Protein AF-A0A484RRR7-F1 (afdb_monomer)

Structure (mmCIF, N/CA/C/O backbone):
data_AF-A0A484RRR7-F1
#
_entry.id   AF-A0A484RRR7-F1
#
loop_
_atom_site.group_PDB
_atom_site.id
_atom_site.type_symbol
_atom_site.label_atom_id
_atom_site.label_alt_id
_atom_site.label_comp_id
_atom_site.label_asym_id
_atom_site.label_entity_id
_atom_site.label_seq_id
_atom_site.pdbx_PDB_ins_code
_atom_site.Cartn_x
_atom_site.Cartn_y
_atom_site.Cartn_z
_atom_site.occupancy
_atom_site.B_iso_or_equiv
_atom_site.auth_seq_id
_atom_site.auth_comp_id
_atom_site.auth_asym_id
_atom_site.auth_atom_id
_atom_site.pdbx_PDB_model_num
ATOM 1 N N . MET A 1 1 ? -14.800 -11.165 -5.425 1.00 67.75 1 MET A N 1
ATOM 2 C CA . MET A 1 1 ? -14.164 -10.600 -4.217 1.00 67.75 1 MET A CA 1
ATOM 3 C C . MET A 1 1 ? -14.697 -9.190 -4.014 1.00 67.75 1 MET A C 1
ATOM 5 O O . MET A 1 1 ? -14.606 -8.416 -4.962 1.00 67.75 1 MET A O 1
ATOM 9 N N . PRO A 1 2 ? -15.327 -8.858 -2.874 1.00 77.38 2 PRO A N 1
ATOM 10 C CA . PRO A 1 2 ? -15.660 -7.470 -2.563 1.00 77.38 2 PRO A CA 1
ATOM 11 C C . PRO A 1 2 ? -14.381 -6.665 -2.289 1.00 77.38 2 PRO A C 1
ATOM 13 O O . PRO A 1 2 ? -13.397 -7.216 -1.785 1.00 77.38 2 PRO A O 1
ATOM 16 N N . ASP A 1 3 ? -14.404 -5.368 -2.592 1.00 84.44 3 ASP A N 1
ATOM 17 C CA . ASP A 1 3 ? -13.411 -4.443 -2.054 1.00 84.44 3 ASP A CA 1
ATOM 18 C C . ASP A 1 3 ? -13.593 -4.270 -0.539 1.00 84.44 3 ASP A C 1
ATOM 20 O O . ASP A 1 3 ? -14.645 -4.588 0.037 1.00 84.44 3 ASP A O 1
ATOM 24 N N . LEU A 1 4 ? -12.547 -3.781 0.122 1.00 78.25 4 LEU A N 1
ATOM 25 C CA . LEU A 1 4 ? -12.511 -3.657 1.574 1.00 78.25 4 LEU A CA 1
ATOM 26 C C . LEU A 1 4 ? -13.624 -2.741 2.109 1.00 78.25 4 LEU A C 1
ATOM 28 O O . LEU A 1 4 ? -14.226 -3.050 3.139 1.00 78.25 4 LEU A O 1
ATOM 32 N N . SER A 1 5 ? -13.958 -1.663 1.394 1.00 78.81 5 SER A N 1
ATOM 33 C CA . SER A 1 5 ? -15.023 -0.741 1.799 1.00 78.81 5 SER A CA 1
ATOM 34 C C . SER A 1 5 ? -16.389 -1.421 1.790 1.00 78.81 5 SER A C 1
ATOM 36 O O . SER A 1 5 ? -17.139 -1.306 2.765 1.00 78.81 5 SER A O 1
ATOM 38 N N . ARG A 1 6 ? -16.693 -2.201 0.744 1.00 81.50 6 ARG A N 1
ATOM 39 C CA . ARG A 1 6 ? -17.927 -2.999 0.664 1.00 81.50 6 ARG A CA 1
ATOM 40 C C . ARG A 1 6 ? -17.978 -4.107 1.708 1.00 81.50 6 ARG A C 1
ATOM 42 O O . ARG A 1 6 ? -19.030 -4.323 2.307 1.00 81.50 6 ARG A O 1
ATOM 49 N N . ARG A 1 7 ? -16.855 -4.785 1.978 1.00 80.69 7 ARG A N 1
ATOM 50 C CA . ARG A 1 7 ? -16.779 -5.847 2.999 1.00 80.69 7 ARG A CA 1
ATOM 51 C C . ARG A 1 7 ? -17.207 -5.342 4.377 1.00 80.69 7 ARG A C 1
ATOM 53 O O . ARG A 1 7 ? -17.936 -6.037 5.079 1.00 80.69 7 ARG A O 1
ATOM 60 N N . PHE A 1 8 ? -16.768 -4.142 4.742 1.00 81.81 8 PHE A N 1
ATOM 61 C CA . PHE A 1 8 ? -17.070 -3.527 6.035 1.00 81.81 8 PHE A CA 1
ATOM 62 C C . PHE A 1 8 ? -18.266 -2.562 6.001 1.00 81.81 8 PHE A C 1
ATOM 64 O O . PHE A 1 8 ? -18.583 -1.963 7.025 1.00 81.81 8 PHE A O 1
ATOM 71 N N . LYS A 1 9 ? -18.958 -2.436 4.857 1.00 84.25 9 LYS A N 1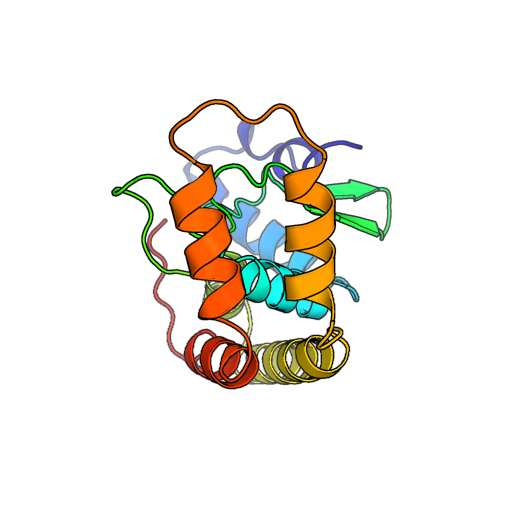
ATOM 72 C CA . LYS A 1 9 ? -20.128 -1.561 4.661 1.00 84.25 9 LYS A CA 1
ATOM 73 C C . LYS A 1 9 ? -19.877 -0.109 5.090 1.00 84.25 9 LYS A C 1
ATOM 75 O O . LYS A 1 9 ? -20.773 0.520 5.648 1.00 84.25 9 LYS A O 1
ATOM 80 N N . ILE A 1 10 ? -18.677 0.418 4.828 1.00 79.69 10 ILE A N 1
ATOM 81 C CA . ILE A 1 10 ? -18.231 1.735 5.327 1.00 79.69 10 ILE A CA 1
ATOM 82 C C . ILE A 1 10 ? -19.183 2.862 4.901 1.00 79.69 10 ILE A C 1
ATOM 84 O O . ILE A 1 10 ? -19.474 3.754 5.690 1.00 79.69 10 ILE A O 1
ATOM 88 N N . GLU A 1 11 ? -19.733 2.777 3.690 1.00 79.31 11 GLU A N 1
ATOM 89 C CA . GLU A 1 11 ? -20.712 3.729 3.141 1.00 79.31 11 GLU A CA 1
ATOM 90 C C . GLU A 1 11 ? -22.008 3.850 3.964 1.00 79.31 11 GLU A C 1
ATOM 92 O O . GLU A 1 11 ? -22.667 4.884 3.929 1.00 79.31 11 GLU A O 1
ATOM 97 N N . ASN A 1 12 ? -22.354 2.820 4.741 1.00 84.88 12 ASN A N 1
ATOM 98 C CA . ASN A 1 12 ? -23.557 2.790 5.574 1.00 84.88 12 ASN A CA 1
ATOM 99 C C . ASN A 1 12 ? -23.287 3.240 7.018 1.00 84.88 12 ASN A C 1
ATOM 101 O O . ASN A 1 12 ? -24.192 3.222 7.853 1.00 84.88 12 ASN A O 1
ATOM 105 N N . ILE A 1 13 ? -22.042 3.602 7.339 1.00 83.81 13 ILE A N 1
ATOM 106 C CA . ILE A 1 13 ? -21.645 4.005 8.686 1.00 83.81 13 ILE A CA 1
ATOM 107 C C . ILE A 1 13 ? -21.887 5.512 8.845 1.00 83.81 13 ILE A C 1
ATOM 109 O O . ILE A 1 13 ? -21.410 6.297 8.018 1.00 83.81 13 ILE A O 1
ATOM 113 N N . PRO A 1 14 ? -22.592 5.946 9.911 1.00 85.81 14 PRO A N 1
ATOM 114 C CA . PRO A 1 14 ? -22.824 7.362 10.174 1.00 85.81 14 PRO A CA 1
ATOM 115 C C . PRO A 1 14 ? -21.508 8.150 10.258 1.00 85.81 14 PRO A C 1
ATOM 117 O O . PRO A 1 14 ? -20.549 7.628 10.834 1.00 85.81 14 PRO A O 1
ATOM 120 N N . PRO A 1 15 ? -21.452 9.415 9.794 1.00 82.88 15 PRO A N 1
ATOM 121 C CA . PRO A 1 15 ? -20.221 10.214 9.789 1.00 82.88 15 PRO A CA 1
ATOM 122 C C . PRO A 1 15 ? -19.490 10.244 11.138 1.00 82.88 15 PRO A C 1
ATOM 124 O O . PRO A 1 15 ? -18.275 10.086 11.190 1.00 82.88 15 PRO A O 1
ATOM 127 N N . ALA A 1 16 ? -20.239 10.330 12.243 1.00 80.69 16 ALA A N 1
ATOM 128 C CA . ALA A 1 16 ? -19.693 10.330 13.603 1.00 80.69 16 ALA A CA 1
ATOM 129 C C . ALA A 1 16 ? -18.930 9.042 13.986 1.00 80.69 16 ALA A C 1
ATOM 131 O O . ALA A 1 16 ? -18.122 9.063 14.909 1.00 80.69 16 ALA A O 1
ATOM 132 N N . ALA A 1 17 ? -19.170 7.925 13.291 1.00 83.50 17 ALA A N 1
ATOM 133 C CA . ALA A 1 17 ? -18.532 6.630 13.533 1.00 83.50 17 ALA A CA 1
ATOM 134 C C . ALA A 1 17 ? -17.564 6.203 12.411 1.00 83.50 17 ALA A C 1
ATOM 136 O O . ALA A 1 17 ? -16.861 5.201 12.563 1.00 83.50 17 ALA A O 1
ATOM 137 N N . GLN A 1 18 ? -17.484 6.950 11.302 1.00 79.19 18 GLN A N 1
ATOM 138 C CA . GLN A 1 18 ? -16.644 6.587 10.154 1.00 79.19 18 GLN A CA 1
ATOM 139 C C . GLN A 1 18 ? -15.160 6.514 10.514 1.00 79.19 18 GLN A C 1
ATOM 141 O O . GLN A 1 18 ? -14.479 5.589 10.083 1.00 79.19 18 GLN A O 1
ATOM 146 N N . GLN A 1 19 ? -14.664 7.423 11.356 1.00 77.38 19 GLN A N 1
ATOM 147 C CA . GLN A 1 19 ? -13.261 7.415 11.775 1.00 77.38 19 GLN A CA 1
ATOM 148 C C . GLN A 1 19 ? -12.905 6.153 12.578 1.00 77.38 19 GLN A C 1
ATOM 150 O O . GLN A 1 19 ? -11.867 5.535 12.340 1.00 77.38 19 GLN A O 1
ATOM 155 N N . ALA A 1 20 ? -13.783 5.724 13.489 1.00 79.75 20 ALA A N 1
ATOM 156 C CA . ALA A 1 20 ? -13.591 4.501 14.268 1.00 79.75 20 ALA A CA 1
ATOM 157 C C . ALA A 1 20 ? -13.695 3.239 13.393 1.00 79.75 20 ALA A C 1
ATOM 159 O O . ALA A 1 20 ? -12.927 2.287 13.561 1.00 79.75 20 ALA A O 1
ATOM 160 N N . ALA A 1 21 ? -14.609 3.242 12.419 1.00 81.56 21 ALA A N 1
ATOM 161 C CA . ALA A 1 21 ? -14.723 2.166 11.445 1.00 81.56 21 ALA A CA 1
ATOM 162 C C . ALA A 1 21 ? -13.480 2.072 10.556 1.00 81.56 21 ALA A C 1
ATOM 164 O O . ALA A 1 21 ? -12.932 0.985 10.384 1.00 81.56 21 ALA A O 1
ATOM 165 N N . PHE A 1 22 ? -12.982 3.208 10.064 1.00 79.81 22 PHE A N 1
ATOM 166 C CA . PHE A 1 22 ? -11.746 3.275 9.298 1.00 79.81 22 PHE A CA 1
ATOM 167 C C . PHE A 1 22 ? -10.561 2.757 10.113 1.00 79.81 22 PHE A C 1
ATOM 169 O O . PHE A 1 22 ? -9.818 1.916 9.619 1.00 79.81 22 PHE A O 1
ATOM 176 N N . ALA A 1 23 ? -10.423 3.169 11.377 1.00 78.56 23 ALA A N 1
ATOM 177 C CA . ALA A 1 23 ? -9.383 2.654 12.267 1.00 78.56 23 ALA A CA 1
ATOM 178 C C . ALA A 1 23 ? -9.481 1.128 12.449 1.00 78.56 23 ALA A C 1
ATOM 180 O O . ALA A 1 23 ? -8.473 0.433 12.376 1.00 78.56 23 ALA A O 1
ATOM 181 N N . THR A 1 24 ? -10.692 0.586 12.599 1.00 83.56 24 THR A N 1
ATOM 182 C CA . THR A 1 24 ? -10.912 -0.867 12.712 1.00 83.56 24 THR A CA 1
ATOM 183 C C . THR A 1 24 ? -10.492 -1.603 11.438 1.00 83.56 24 THR A C 1
ATOM 185 O O . THR A 1 24 ? -9.773 -2.603 11.496 1.00 83.56 24 THR A O 1
ATOM 188 N N . VAL A 1 25 ? -10.902 -1.094 10.276 1.00 84.56 25 VAL A N 1
ATOM 189 C CA . VAL A 1 25 ? -10.533 -1.638 8.962 1.00 84.56 25 VAL A CA 1
ATOM 190 C C . VAL A 1 25 ? -9.023 -1.562 8.746 1.00 84.56 25 VAL A C 1
ATOM 192 O O . VAL A 1 25 ? -8.417 -2.526 8.280 1.00 84.56 25 VAL A O 1
ATOM 195 N N . ALA A 1 26 ? -8.406 -0.451 9.141 1.00 81.88 26 ALA A N 1
ATOM 196 C CA . ALA A 1 26 ? -6.973 -0.220 9.082 1.00 81.88 26 ALA A CA 1
ATOM 197 C C . ALA A 1 26 ? -6.185 -1.211 9.950 1.00 81.88 26 ALA A C 1
ATOM 199 O O . ALA A 1 26 ? -5.233 -1.831 9.477 1.00 81.88 26 ALA A O 1
ATOM 200 N N . THR A 1 27 ? -6.607 -1.431 11.196 1.00 84.31 27 THR A N 1
ATOM 201 C CA . THR A 1 27 ? -6.018 -2.452 12.071 1.00 84.31 27 THR A CA 1
ATOM 202 C C . THR A 1 27 ? -6.189 -3.851 11.477 1.00 84.31 27 THR A C 1
ATOM 204 O O . THR A 1 27 ? -5.257 -4.655 11.474 1.00 84.31 27 THR A O 1
ATOM 207 N N . TRP A 1 28 ? -7.360 -4.149 10.911 1.00 88.00 28 TRP A N 1
ATOM 208 C CA . TRP A 1 28 ? -7.609 -5.441 10.280 1.00 88.00 28 TRP A CA 1
ATOM 209 C C . TRP A 1 28 ? -6.689 -5.682 9.074 1.00 88.00 28 TRP A C 1
ATOM 211 O O . TRP A 1 28 ? -6.031 -6.724 9.013 1.00 88.00 28 TRP A O 1
ATOM 221 N N . ILE A 1 29 ? -6.575 -4.728 8.146 1.00 89.12 29 ILE A N 1
ATOM 222 C CA . ILE A 1 29 ? -5.745 -4.901 6.946 1.00 89.12 29 ILE A CA 1
ATOM 223 C C . ILE A 1 29 ? -4.247 -4.925 7.280 1.00 89.12 29 ILE A C 1
ATOM 225 O O . ILE A 1 29 ? -3.517 -5.756 6.744 1.00 89.12 29 ILE A O 1
ATOM 229 N N . THR A 1 30 ? -3.791 -4.101 8.227 1.00 89.94 30 THR A N 1
ATOM 230 C CA . THR A 1 30 ? -2.385 -4.088 8.677 1.00 89.94 30 THR A CA 1
ATOM 231 C C . THR A 1 30 ? -1.984 -5.355 9.434 1.00 89.94 30 THR A C 1
ATOM 233 O O . THR A 1 30 ? -0.805 -5.699 9.462 1.00 89.94 30 THR A O 1
ATOM 236 N N . SER A 1 31 ? -2.948 -6.099 9.992 1.00 88.00 31 SER A N 1
ATOM 237 C CA . SER A 1 31 ? -2.696 -7.413 10.601 1.00 88.00 31 SER A CA 1
ATOM 238 C C . SER A 1 31 ? -2.481 -8.542 9.584 1.00 88.00 31 SER A C 1
ATOM 240 O O . SER A 1 31 ? -2.077 -9.641 9.967 1.00 88.00 31 SER A O 1
ATOM 242 N N . ARG A 1 32 ? -2.764 -8.319 8.291 1.00 90.06 32 ARG A N 1
ATOM 243 C CA . ARG A 1 32 ? -2.627 -9.370 7.277 1.00 90.06 32 ARG A CA 1
ATOM 244 C C . ARG A 1 32 ? -1.153 -9.655 7.001 1.00 90.06 32 ARG A C 1
ATOM 246 O O . ARG A 1 32 ? -0.353 -8.744 6.797 1.00 90.06 32 ARG A O 1
ATOM 253 N N . ARG A 1 33 ? -0.806 -10.939 6.874 1.00 90.19 33 ARG A N 1
ATOM 254 C CA . ARG A 1 33 ? 0.570 -11.398 6.602 1.00 90.19 33 ARG A CA 1
ATOM 255 C C . ARG A 1 33 ? 1.198 -10.740 5.367 1.00 90.19 33 ARG A C 1
ATOM 257 O O . ARG A 1 33 ? 2.388 -10.452 5.370 1.00 90.19 33 ARG A O 1
ATOM 264 N N . GLN A 1 34 ? 0.405 -10.522 4.320 1.00 91.75 34 GLN A N 1
ATOM 265 C CA . GLN A 1 34 ? 0.867 -9.966 3.044 1.00 91.75 34 GLN A CA 1
ATOM 266 C C . GLN A 1 34 ? 1.003 -8.435 3.041 1.00 91.75 34 GLN A C 1
ATOM 268 O O . GLN A 1 34 ? 1.569 -7.879 2.102 1.00 91.75 34 GLN A O 1
ATOM 273 N N . PHE A 1 35 ? 0.522 -7.746 4.083 1.00 93.25 35 PHE A N 1
ATOM 274 C CA . PHE A 1 35 ? 0.486 -6.286 4.130 1.00 93.25 35 PHE A CA 1
ATOM 275 C C . PHE A 1 35 ? 1.859 -5.621 3.916 1.00 93.25 35 PHE A C 1
ATOM 277 O O . PHE A 1 35 ? 1.938 -4.692 3.110 1.00 93.25 35 PHE A O 1
ATOM 284 N N . PRO A 1 36 ? 2.968 -6.087 4.533 1.00 94.62 36 PRO A N 1
ATOM 285 C CA . PRO A 1 36 ? 4.276 -5.481 4.288 1.00 94.62 36 PRO A CA 1
ATOM 286 C C . PRO A 1 36 ? 4.723 -5.604 2.824 1.00 94.62 36 PRO A C 1
ATOM 288 O O . PRO A 1 36 ? 5.299 -4.668 2.274 1.00 94.62 36 PRO A O 1
ATOM 291 N N . THR A 1 37 ? 4.415 -6.730 2.171 1.00 94.00 37 THR A N 1
ATOM 292 C CA . THR A 1 37 ? 4.703 -6.939 0.745 1.00 94.00 37 THR A CA 1
ATOM 293 C C . THR A 1 37 ? 3.836 -6.048 -0.137 1.00 94.00 37 THR A C 1
ATOM 295 O O . THR A 1 37 ? 4.351 -5.473 -1.090 1.00 94.00 37 THR A O 1
ATOM 298 N N . MET A 1 38 ? 2.552 -5.875 0.196 1.00 94.06 38 MET A N 1
ATOM 299 C CA . MET A 1 38 ? 1.663 -4.949 -0.514 1.00 94.06 38 MET A CA 1
ATOM 300 C C . MET A 1 38 ? 2.189 -3.515 -0.451 1.00 94.06 38 MET A C 1
ATOM 302 O O . MET A 1 38 ? 2.267 -2.857 -1.481 1.00 94.06 38 MET A O 1
ATOM 306 N N . LEU A 1 39 ? 2.594 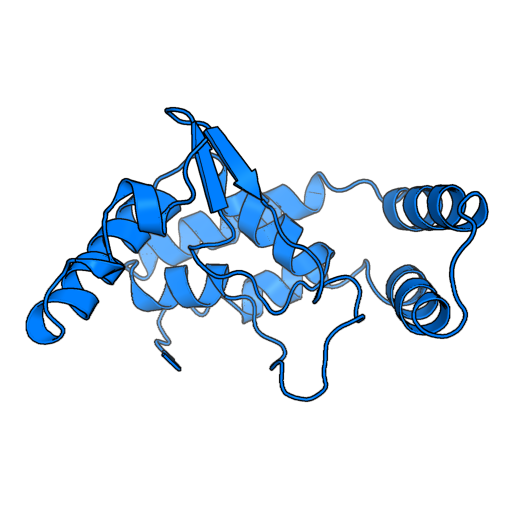-3.050 0.735 1.00 94.44 39 LEU A N 1
ATOM 307 C CA . LEU A 1 39 ? 3.161 -1.714 0.933 1.00 94.44 39 LEU A CA 1
ATOM 308 C C . LEU A 1 39 ? 4.433 -1.516 0.106 1.00 94.44 39 LEU A C 1
ATOM 310 O O . LEU A 1 39 ? 4.574 -0.495 -0.568 1.00 94.44 39 LEU A O 1
ATOM 314 N N . ALA A 1 40 ? 5.336 -2.499 0.139 1.00 93.88 40 ALA A N 1
ATOM 315 C CA . ALA A 1 40 ? 6.568 -2.473 -0.640 1.00 93.88 40 ALA A CA 1
ATOM 316 C C . ALA A 1 40 ? 6.298 -2.450 -2.149 1.00 93.88 40 ALA A C 1
ATOM 318 O O . ALA A 1 40 ? 6.945 -1.701 -2.877 1.00 93.88 40 ALA A O 1
ATOM 319 N N . TRP A 1 41 ? 5.333 -3.247 -2.614 1.00 92.38 41 TRP A N 1
ATOM 320 C CA . TRP A 1 41 ? 4.943 -3.286 -4.019 1.00 92.38 41 TRP A CA 1
ATOM 321 C C . TRP A 1 41 ? 4.361 -1.951 -4.475 1.00 92.38 41 TRP A C 1
ATOM 323 O O . TRP A 1 41 ? 4.741 -1.447 -5.525 1.00 92.38 41 TRP A O 1
ATOM 333 N N . ASP A 1 42 ? 3.484 -1.358 -3.667 1.00 92.69 42 ASP A N 1
ATOM 334 C CA . ASP A 1 42 ? 2.836 -0.084 -3.969 1.00 92.69 42 ASP A CA 1
ATOM 335 C C . ASP A 1 42 ? 3.849 1.074 -4.045 1.00 92.69 42 ASP A C 1
ATOM 337 O O . ASP A 1 42 ? 3.747 1.924 -4.929 1.00 92.69 42 ASP A O 1
ATOM 341 N N . GLU A 1 43 ? 4.890 1.048 -3.200 1.00 91.56 43 GLU A N 1
ATOM 342 C CA . GLU A 1 43 ? 6.035 1.964 -3.309 1.00 91.56 43 GLU A CA 1
ATOM 343 C C . GLU A 1 43 ? 6.853 1.712 -4.584 1.00 91.56 43 GLU A C 1
ATOM 345 O O . GLU A 1 43 ? 7.268 2.662 -5.248 1.00 91.56 43 GLU A O 1
ATOM 350 N N . TRP A 1 44 ? 7.087 0.441 -4.936 1.00 89.44 44 TRP A N 1
ATOM 351 C CA . TRP A 1 44 ? 7.872 0.061 -6.115 1.00 89.44 44 TRP A CA 1
ATOM 352 C C . TRP A 1 44 ? 7.206 0.527 -7.411 1.00 89.44 44 TRP A C 1
ATOM 354 O O . TRP A 1 44 ? 7.846 1.198 -8.223 1.00 89.44 44 TRP A O 1
ATOM 364 N N . ILE A 1 45 ? 5.900 0.289 -7.559 1.00 88.81 45 ILE A N 1
ATOM 365 C CA . ILE A 1 45 ? 5.126 0.822 -8.687 1.00 88.81 45 ILE A CA 1
ATOM 366 C C . ILE A 1 45 ? 4.796 2.310 -8.531 1.00 88.81 45 ILE A C 1
ATOM 368 O O . ILE A 1 45 ? 4.136 2.856 -9.400 1.00 88.81 45 ILE A O 1
ATOM 372 N N . ASN A 1 46 ? 5.197 2.976 -7.446 1.00 88.44 46 ASN A N 1
ATOM 373 C CA . ASN A 1 46 ? 4.856 4.370 -7.152 1.00 88.44 46 ASN A CA 1
ATOM 374 C C . ASN A 1 46 ? 3.355 4.689 -7.312 1.00 88.44 46 ASN A C 1
ATOM 376 O O . ASN A 1 46 ? 2.993 5.676 -7.954 1.00 88.44 46 ASN A O 1
ATOM 380 N N . ASN A 1 47 ? 2.472 3.836 -6.790 1.00 91.06 47 ASN A N 1
ATOM 381 C CA . ASN A 1 47 ? 1.038 4.081 -6.896 1.00 91.06 47 ASN A CA 1
ATOM 382 C C . ASN A 1 47 ? 0.596 5.145 -5.892 1.00 91.06 47 ASN A C 1
ATOM 384 O O . ASN A 1 47 ? 0.646 4.932 -4.681 1.00 91.06 47 ASN A O 1
ATOM 388 N N . ARG A 1 48 ? 0.106 6.272 -6.404 1.00 88.31 48 ARG A N 1
ATOM 389 C CA . ARG A 1 48 ? -0.329 7.395 -5.566 1.00 88.31 48 ARG A CA 1
ATOM 390 C C . ARG A 1 48 ? -1.794 7.324 -5.148 1.00 88.31 48 ARG A C 1
ATOM 392 O O . ARG A 1 48 ? -2.235 8.132 -4.333 1.00 88.31 48 ARG A O 1
ATOM 399 N N . ASP A 1 49 ? -2.546 6.341 -5.647 1.00 89.94 49 ASP A N 1
ATOM 400 C CA . ASP A 1 49 ? -3.974 6.200 -5.359 1.00 89.94 49 ASP A CA 1
ATOM 401 C C . ASP A 1 49 ? -4.368 4.866 -4.714 1.00 89.94 49 ASP A C 1
ATOM 403 O O . ASP A 1 49 ? -5.376 4.239 -5.030 1.00 89.94 49 ASP A O 1
ATOM 407 N N . ARG A 1 50 ? -3.580 4.389 -3.752 1.00 91.38 50 ARG A N 1
ATOM 408 C CA . ARG A 1 50 ? -3.948 3.195 -2.982 1.00 91.38 50 ARG A CA 1
ATOM 409 C C . ARG A 1 50 ? -4.942 3.487 -1.859 1.00 91.38 50 ARG A C 1
ATOM 411 O O . ARG A 1 50 ? -4.581 3.574 -0.689 1.00 91.38 50 ARG A O 1
ATOM 418 N N . GLY A 1 51 ? -6.213 3.631 -2.212 1.00 84.94 51 GLY A N 1
ATOM 419 C CA . GLY A 1 51 ? -7.308 3.641 -1.239 1.00 84.94 51 GLY A CA 1
ATOM 420 C C . GLY A 1 51 ? -7.690 2.237 -0.752 1.00 84.94 51 GLY A C 1
ATOM 421 O O . GLY A 1 51 ? -7.366 1.233 -1.388 1.00 84.94 51 GLY A O 1
ATOM 422 N N . ILE A 1 52 ? -8.429 2.155 0.358 1.00 81.44 52 ILE A N 1
ATOM 423 C CA . ILE A 1 52 ? -8.978 0.886 0.873 1.00 81.44 52 ILE A CA 1
ATOM 424 C C . ILE A 1 52 ? -9.963 0.232 -0.111 1.00 81.44 52 ILE A C 1
ATOM 426 O O . ILE A 1 52 ? -10.049 -0.988 -0.184 1.00 81.44 52 ILE A O 1
ATOM 430 N N . GLN A 1 53 ? -10.639 1.030 -0.934 1.00 83.06 53 GLN A N 1
ATOM 431 C CA . GLN A 1 53 ? -11.491 0.572 -2.030 1.00 83.06 53 GLN A CA 1
ATOM 432 C C . GLN A 1 53 ? -10.706 -0.133 -3.152 1.00 83.06 53 GLN A C 1
ATOM 434 O O . GLN A 1 53 ? -11.277 -0.917 -3.902 1.00 83.06 53 GLN A O 1
ATOM 439 N N . ASN A 1 54 ? -9.386 0.079 -3.224 1.00 88.50 54 ASN A N 1
ATOM 440 C CA . ASN A 1 54 ? -8.497 -0.524 -4.222 1.00 88.50 54 ASN A CA 1
ATOM 441 C C . ASN A 1 54 ? -7.827 -1.806 -3.689 1.00 88.50 54 ASN A C 1
ATOM 443 O O . ASN A 1 54 ? -6.778 -2.228 -4.188 1.00 88.50 54 ASN A O 1
ATOM 447 N N . LEU A 1 55 ? -8.419 -2.407 -2.651 1.00 88.88 55 LEU A N 1
ATOM 448 C CA . LEU A 1 55 ? -8.004 -3.658 -2.022 1.00 88.88 55 LEU A CA 1
ATOM 449 C C . LEU A 1 55 ? -9.150 -4.668 -2.106 1.00 88.88 55 LEU A C 1
ATOM 451 O O . LEU A 1 55 ? -10.169 -4.513 -1.432 1.00 88.88 55 LEU A O 1
ATOM 455 N N . LEU A 1 56 ? -8.982 -5.714 -2.915 1.00 88.56 56 LEU A N 1
ATOM 456 C CA . LEU A 1 56 ? -9.921 -6.834 -2.968 1.00 88.56 56 LEU A CA 1
ATOM 457 C C . LEU A 1 56 ? -9.572 -7.866 -1.906 1.00 88.56 56 LEU A C 1
ATOM 459 O O . LEU A 1 56 ? -8.402 -8.200 -1.736 1.00 88.56 56 LEU A O 1
ATOM 463 N N . ILE A 1 57 ? -10.592 -8.412 -1.247 1.00 83.75 57 ILE A N 1
ATOM 464 C CA . ILE A 1 57 ? -10.419 -9.377 -0.159 1.00 83.75 57 ILE A CA 1
ATOM 465 C C . ILE A 1 57 ? -11.122 -10.694 -0.485 1.00 83.75 57 ILE A C 1
ATOM 467 O O . ILE A 1 57 ? -12.308 -10.694 -0.833 1.00 83.75 57 ILE A O 1
ATOM 471 N N . ASP A 1 58 ? -10.410 -11.807 -0.309 1.00 82.75 58 ASP A N 1
ATOM 472 C CA . ASP A 1 58 ? -10.970 -13.162 -0.316 1.00 82.75 58 ASP A CA 1
ATOM 473 C C . ASP A 1 58 ? -10.429 -13.966 0.859 1.00 82.75 58 ASP A C 1
ATOM 475 O O . ASP A 1 58 ? -9.264 -14.350 0.882 1.00 82.75 58 ASP A O 1
ATOM 479 N N . GLY A 1 59 ? -11.261 -14.175 1.878 1.00 81.25 59 GLY A N 1
ATOM 480 C CA . GLY A 1 59 ? -10.813 -14.789 3.127 1.00 81.25 59 GLY A CA 1
ATOM 481 C C . GLY A 1 59 ? -9.617 -14.044 3.733 1.00 81.25 59 GLY A C 1
ATOM 482 O O . GLY A 1 59 ? -9.764 -12.920 4.219 1.00 81.25 59 GLY A O 1
ATOM 483 N N . GLU A 1 60 ? -8.454 -14.696 3.708 1.00 79.31 60 GLU A N 1
ATOM 484 C CA . GLU A 1 60 ? -7.174 -14.178 4.207 1.00 79.31 60 GLU A CA 1
ATOM 485 C C . GLU A 1 60 ? -6.309 -13.515 3.122 1.00 79.31 60 GLU A C 1
ATOM 487 O O . GLU A 1 60 ? -5.338 -12.823 3.442 1.00 79.31 60 GLU A O 1
ATOM 492 N N . ASP A 1 61 ? -6.666 -13.676 1.850 1.00 82.62 61 ASP A N 1
ATOM 493 C CA . ASP A 1 61 ? -5.923 -13.144 0.716 1.00 82.62 61 ASP A CA 1
ATOM 494 C C . ASP A 1 61 ? -6.381 -11.723 0.365 1.00 82.62 61 ASP A C 1
ATOM 496 O O . ASP A 1 61 ? -7.553 -11.351 0.498 1.00 82.62 61 ASP A O 1
ATOM 500 N N . CYS A 1 62 ? -5.426 -10.898 -0.061 1.00 86.69 62 CYS A N 1
ATOM 501 C CA . CYS A 1 62 ? -5.644 -9.513 -0.458 1.00 86.69 62 CYS A CA 1
ATOM 502 C C . CYS A 1 62 ? -5.018 -9.297 -1.831 1.00 86.69 62 CYS A C 1
ATOM 504 O O . CYS A 1 62 ? -3.826 -9.536 -2.020 1.00 86.69 62 CYS A O 1
ATOM 506 N N . ALA A 1 63 ? -5.802 -8.786 -2.772 1.00 88.00 63 ALA A N 1
ATOM 507 C CA . ALA A 1 63 ? -5.313 -8.393 -4.083 1.00 88.00 63 ALA A CA 1
ATOM 508 C C . ALA A 1 63 ? -5.343 -6.870 -4.232 1.00 88.00 63 ALA A C 1
ATOM 510 O O . ALA A 1 63 ? -6.294 -6.197 -3.827 1.00 88.00 63 ALA A O 1
ATOM 511 N N . LEU A 1 64 ? -4.281 -6.335 -4.828 1.00 91.44 64 LEU A N 1
ATOM 512 C CA . LEU A 1 64 ? -4.183 -4.934 -5.216 1.00 91.44 64 LEU A CA 1
ATOM 513 C C . LEU A 1 64 ? -4.846 -4.760 -6.583 1.00 91.44 64 LEU A C 1
ATOM 515 O O . LEU A 1 64 ? -4.553 -5.522 -7.501 1.00 91.44 64 LEU A O 1
ATOM 519 N N . VAL A 1 65 ? -5.728 -3.773 -6.716 1.00 90.94 65 VAL A N 1
ATOM 520 C CA . VAL A 1 65 ? -6.394 -3.450 -7.988 1.00 90.94 65 VAL A CA 1
ATOM 521 C C . VAL A 1 65 ? -6.331 -1.961 -8.283 1.00 90.94 65 VAL A C 1
ATOM 523 O O . VAL A 1 65 ? -5.901 -1.192 -7.435 1.00 90.94 65 VAL A O 1
ATOM 526 N N . ASP A 1 66 ? -6.751 -1.563 -9.480 1.00 87.25 66 ASP A N 1
ATOM 527 C CA . ASP A 1 66 ? -6.822 -0.164 -9.912 1.00 87.25 66 ASP A CA 1
ATOM 528 C C . ASP A 1 66 ? -5.487 0.599 -9.771 1.00 87.25 66 ASP A C 1
ATOM 530 O O . ASP A 1 66 ? -5.206 1.297 -8.798 1.00 87.25 66 ASP A O 1
ATOM 534 N N . HIS A 1 67 ? -4.611 0.404 -10.759 1.00 89.75 67 HIS A N 1
ATOM 535 C CA . HIS A 1 67 ? -3.241 0.935 -10.780 1.00 89.75 67 HIS A CA 1
ATOM 536 C C . HIS A 1 67 ? -3.087 2.141 -11.717 1.00 89.75 67 HIS A C 1
ATOM 538 O O . HIS A 1 67 ? -2.010 2.370 -12.262 1.00 89.75 67 HIS A O 1
ATOM 544 N N . GLN A 1 68 ? -4.164 2.889 -11.962 1.00 87.12 68 GLN A N 1
ATOM 545 C CA . GLN A 1 68 ? -4.164 3.976 -12.949 1.00 87.12 68 GLN A CA 1
ATOM 546 C C . GLN A 1 68 ? -3.144 5.080 -12.637 1.00 87.12 68 GLN A C 1
ATOM 548 O O . GLN A 1 68 ? -2.604 5.667 -13.571 1.00 87.12 68 GLN A O 1
ATOM 553 N N . GLN A 1 69 ? -2.867 5.303 -11.348 1.00 88.50 69 GLN A N 1
ATOM 554 C CA . GLN A 1 69 ? -1.973 6.337 -10.813 1.00 88.50 69 GLN A CA 1
ATOM 555 C C . GLN A 1 69 ? -0.599 5.762 -10.396 1.00 88.50 69 GLN A C 1
ATOM 557 O O . GLN A 1 69 ? 0.066 6.290 -9.504 1.00 88.50 69 GLN A O 1
ATOM 562 N N . ALA A 1 70 ? -0.196 4.641 -11.003 1.00 88.06 70 ALA A N 1
ATOM 563 C CA . ALA A 1 70 ? 1.097 3.987 -10.801 1.00 88.06 70 ALA A CA 1
ATOM 564 C C . ALA A 1 70 ? 2.088 4.309 -11.933 1.00 88.06 70 ALA A C 1
ATOM 566 O O . ALA A 1 70 ? 1.734 4.895 -12.953 1.00 88.06 70 ALA A O 1
ATOM 567 N N . PHE A 1 71 ? 3.339 3.892 -11.762 1.00 83.69 71 PHE A N 1
ATOM 568 C CA . PHE A 1 71 ? 4.443 4.003 -12.715 1.00 83.69 71 PHE A CA 1
ATOM 569 C C . PHE A 1 71 ? 4.683 5.433 -13.216 1.00 83.69 71 PHE A C 1
ATOM 571 O O . PHE A 1 71 ? 4.870 5.661 -14.412 1.00 83.69 71 PHE A O 1
ATOM 578 N N . ASP A 1 72 ? 4.599 6.402 -12.300 1.00 82.19 72 ASP A N 1
ATOM 579 C CA . ASP A 1 72 ? 4.689 7.841 -12.588 1.00 82.19 72 ASP A CA 1
ATOM 580 C C . ASP A 1 72 ? 3.640 8.351 -13.603 1.00 82.19 72 ASP A C 1
ATOM 582 O O . ASP A 1 72 ? 3.756 9.453 -14.131 1.00 82.19 72 ASP A O 1
ATOM 586 N N . CYS A 1 73 ? 2.576 7.579 -13.858 1.00 82.31 73 CYS A N 1
ATOM 587 C CA . CYS A 1 73 ? 1.455 7.958 -14.724 1.00 82.31 73 CYS A CA 1
ATOM 588 C C . CYS A 1 73 ? 0.313 8.616 -13.943 1.00 82.31 73 CYS A C 1
ATOM 590 O O . CYS A 1 73 ? -0.855 8.372 -14.250 1.00 82.31 73 CYS A O 1
ATOM 592 N N . HIS A 1 74 ? 0.649 9.393 -12.917 1.00 82.44 74 HIS A N 1
ATOM 593 C CA . HIS A 1 74 ? -0.338 10.020 -12.054 1.00 82.44 74 HIS A CA 1
ATOM 594 C C . 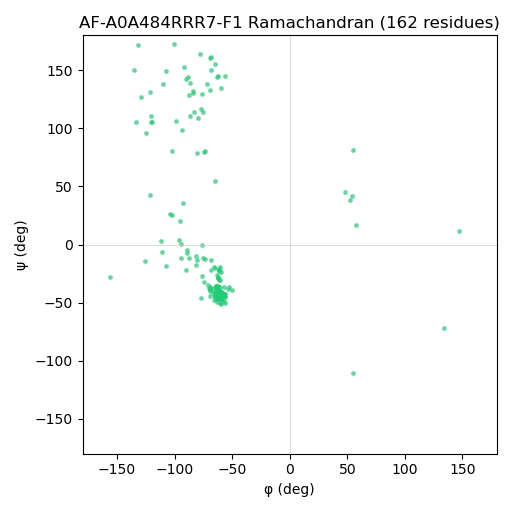HIS A 1 74 ? -0.719 11.426 -12.531 1.00 82.44 74 HIS A C 1
ATOM 596 O O . HIS A 1 74 ? 0.095 12.125 -13.137 1.00 82.44 74 HIS A O 1
ATOM 602 N N . ASP A 1 75 ? -1.931 11.859 -12.202 1.00 82.62 75 ASP A N 1
ATOM 603 C CA . ASP A 1 75 ? -2.357 13.244 -12.398 1.00 82.62 75 ASP A CA 1
ATOM 604 C C . ASP A 1 75 ? -1.598 14.180 -11.430 1.00 82.62 75 ASP A C 1
ATOM 606 O O . ASP A 1 75 ? -1.029 13.733 -10.425 1.00 82.62 75 ASP A O 1
ATOM 610 N N . GLU A 1 76 ? -1.550 15.482 -11.731 1.00 77.69 76 GLU A N 1
ATOM 611 C CA . GLU A 1 76 ? -0.767 16.465 -10.956 1.00 77.69 76 GLU A CA 1
ATOM 612 C C . GLU A 1 76 ? -1.252 16.615 -9.503 1.00 77.69 76 GLU A C 1
ATOM 614 O O . GLU A 1 76 ? -0.454 16.899 -8.610 1.00 77.69 76 GLU A O 1
ATOM 619 N N . ASP A 1 77 ? -2.532 16.335 -9.252 1.00 83.44 77 ASP A N 1
ATOM 620 C CA . ASP A 1 77 ? -3.165 16.461 -7.935 1.00 83.44 77 ASP A CA 1
ATOM 621 C C . ASP A 1 77 ? -2.740 15.359 -6.943 1.00 83.44 77 ASP A C 1
ATOM 623 O O . ASP A 1 77 ? -2.986 15.458 -5.736 1.00 83.44 77 ASP A O 1
ATOM 627 N N . TYR A 1 78 ? -2.080 14.295 -7.415 1.00 82.50 78 TYR A N 1
ATOM 628 C CA . TYR A 1 78 ? -1.676 13.179 -6.564 1.00 82.50 78 TYR A CA 1
ATOM 629 C C . TYR A 1 78 ? -0.321 13.418 -5.898 1.00 82.50 78 TYR A C 1
ATOM 631 O O . TYR A 1 78 ? 0.747 13.343 -6.515 1.00 82.50 78 TYR A O 1
ATOM 639 N N . THR A 1 79 ? -0.361 13.620 -4.581 1.00 86.06 79 THR A N 1
ATOM 640 C CA . THR A 1 79 ? 0.836 13.768 -3.742 1.00 86.06 79 THR A CA 1
ATOM 641 C C . THR A 1 79 ? 1.720 12.513 -3.755 1.00 86.06 79 THR A C 1
ATOM 643 O O . THR A 1 79 ? 1.231 11.386 -3.824 1.00 86.06 79 THR A O 1
ATOM 646 N N . ASP A 1 80 ? 3.046 12.696 -3.680 1.00 87.69 80 ASP A N 1
ATOM 647 C CA . ASP A 1 80 ? 4.011 11.591 -3.560 1.00 87.69 80 ASP A CA 1
ATOM 648 C C . ASP A 1 80 ? 3.952 11.002 -2.144 1.00 87.69 80 ASP A C 1
ATOM 650 O O . ASP A 1 80 ? 4.757 11.340 -1.271 1.00 87.69 80 ASP A O 1
ATOM 654 N N . VAL A 1 81 ? 2.959 10.145 -1.911 1.00 88.31 81 VAL A N 1
ATOM 655 C CA . VAL A 1 81 ? 2.727 9.430 -0.656 1.00 88.31 81 VAL A CA 1
ATOM 656 C C . VAL A 1 81 ? 2.394 7.969 -0.925 1.00 88.31 81 VAL A C 1
ATOM 658 O O . VAL A 1 81 ? 1.765 7.623 -1.920 1.00 88.31 81 VAL A O 1
ATOM 661 N N . ASN A 1 82 ? 2.763 7.113 0.023 1.00 91.12 82 ASN A N 1
ATOM 662 C CA . ASN A 1 82 ? 2.292 5.738 0.075 1.00 91.12 82 ASN A CA 1
ATOM 663 C C . ASN A 1 82 ? 1.141 5.663 1.077 1.00 91.12 82 ASN A C 1
ATOM 665 O O . ASN A 1 82 ? 1.355 5.743 2.291 1.00 91.12 82 ASN A O 1
ATOM 669 N N . LYS A 1 83 ? -0.087 5.535 0.569 1.00 90.62 83 LYS A N 1
ATOM 670 C CA . LYS A 1 83 ? -1.299 5.542 1.401 1.00 90.62 83 LYS A CA 1
ATOM 671 C C . LYS A 1 83 ? -1.327 4.369 2.399 1.00 90.62 83 LYS A C 1
ATOM 673 O O . LYS A 1 83 ? -1.844 4.523 3.504 1.00 90.62 83 LYS A O 1
ATOM 678 N N . LEU A 1 84 ? -0.694 3.229 2.089 1.00 92.75 84 LEU A N 1
ATOM 679 C CA . LEU A 1 84 ? -0.555 2.115 3.043 1.00 92.75 84 LEU A CA 1
ATOM 680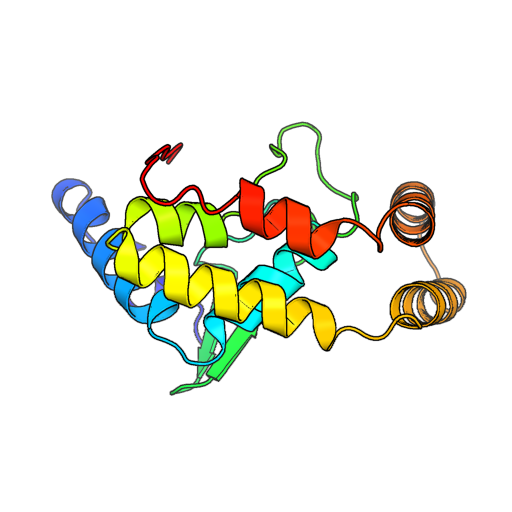 C C . LEU A 1 84 ? 0.422 2.446 4.180 1.00 92.75 84 LEU A C 1
ATOM 682 O O . LEU A 1 84 ? 0.187 2.053 5.321 1.00 92.75 84 LEU A O 1
ATOM 686 N N . ALA A 1 85 ? 1.487 3.203 3.909 1.00 92.62 85 ALA A N 1
ATOM 687 C CA . ALA A 1 85 ? 2.379 3.695 4.959 1.00 92.62 85 ALA A CA 1
ATOM 688 C C . ALA A 1 85 ? 1.701 4.751 5.850 1.00 92.62 85 ALA A C 1
ATOM 690 O O . ALA A 1 85 ? 1.859 4.714 7.069 1.00 92.62 85 ALA A O 1
ATOM 691 N N . GLN A 1 86 ? 0.883 5.640 5.275 1.00 89.75 86 GLN A N 1
ATOM 692 C CA . GLN A 1 86 ? 0.057 6.567 6.061 1.00 89.75 86 GLN A CA 1
ATOM 693 C C . GLN A 1 86 ? -0.904 5.814 6.987 1.00 89.75 86 GLN A C 1
ATOM 695 O O . GLN A 1 86 ? -1.035 6.172 8.157 1.00 89.75 86 GLN A O 1
ATOM 700 N N . LEU A 1 87 ? -1.509 4.726 6.498 1.00 88.31 87 LEU A N 1
ATOM 701 C CA . LEU A 1 87 ? -2.370 3.860 7.298 1.00 88.31 87 LEU A CA 1
ATOM 702 C C . LEU A 1 87 ? -1.630 3.271 8.507 1.00 88.31 87 LEU A C 1
ATOM 704 O O . LEU A 1 87 ? -2.152 3.284 9.620 1.00 88.31 87 LEU A O 1
ATOM 708 N N . VAL A 1 88 ? -0.399 2.796 8.302 1.00 90.88 88 VAL A N 1
ATOM 709 C CA . VAL A 1 88 ? 0.471 2.283 9.372 1.00 90.88 88 VAL A CA 1
ATOM 710 C C . VAL A 1 88 ? 0.743 3.358 10.418 1.00 90.88 88 VAL A C 1
ATOM 712 O O . VAL A 1 88 ? 0.522 3.121 11.606 1.00 90.88 88 VAL A O 1
ATOM 715 N N . ASN A 1 89 ? 1.179 4.541 9.982 1.00 88.19 89 ASN A N 1
ATOM 716 C CA . ASN A 1 89 ? 1.509 5.644 10.884 1.00 88.19 89 ASN A CA 1
ATOM 717 C C . ASN A 1 89 ? 0.290 6.103 11.690 1.00 88.19 89 ASN A C 1
ATOM 719 O O . ASN A 1 89 ? 0.423 6.458 12.858 1.00 88.19 89 ASN A O 1
ATOM 723 N N . ALA A 1 90 ? -0.895 6.073 11.078 1.00 81.94 90 ALA A N 1
ATOM 724 C CA . ALA A 1 90 ? -2.135 6.517 11.696 1.00 81.94 90 ALA A CA 1
ATOM 725 C C . ALA A 1 90 ? -2.719 5.530 12.715 1.00 81.94 90 ALA A C 1
ATOM 727 O O . ALA A 1 90 ? -3.465 5.952 13.596 1.00 81.94 90 ALA A O 1
ATOM 728 N N . THR A 1 91 ? -2.441 4.229 12.583 1.00 82.62 91 THR A N 1
ATOM 729 C CA . THR A 1 91 ? -3.239 3.198 13.279 1.00 82.62 91 THR A CA 1
ATOM 730 C C . THR A 1 91 ? -2.446 2.229 14.139 1.00 82.62 91 THR A C 1
ATOM 732 O O . THR A 1 91 ? -3.034 1.543 14.974 1.00 82.62 91 THR A O 1
ATOM 735 N N . LEU A 1 92 ? -1.123 2.175 13.985 1.00 85.88 92 LEU A N 1
ATOM 736 C CA . LEU A 1 92 ? -0.275 1.253 14.733 1.00 85.88 92 LEU A CA 1
ATOM 737 C C . LEU A 1 92 ? 0.558 1.971 15.794 1.00 85.88 92 LEU A C 1
ATOM 739 O O . LEU A 1 92 ? 0.982 3.110 15.613 1.00 85.88 92 LEU A O 1
ATOM 743 N N . SER A 1 93 ? 0.858 1.266 16.888 1.00 86.50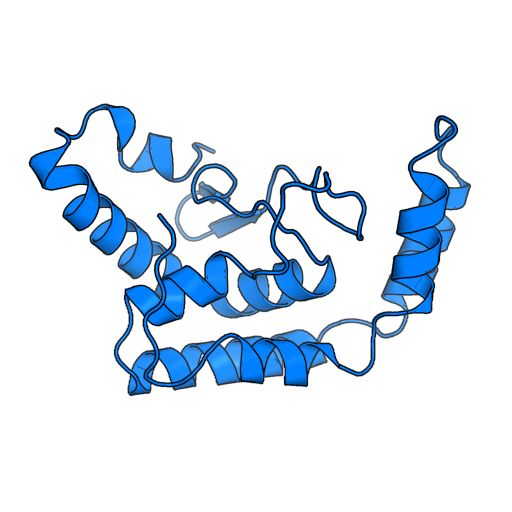 93 SER A N 1
ATOM 744 C CA . SER A 1 93 ? 1.845 1.722 17.872 1.00 86.50 93 SER A CA 1
ATOM 745 C C . SER A 1 93 ? 3.250 1.775 17.252 1.00 86.50 93 SER A C 1
ATOM 747 O O . SER A 1 93 ? 3.531 1.000 16.333 1.00 86.50 93 SER A O 1
ATOM 749 N N . PRO A 1 94 ? 4.184 2.598 17.768 1.00 87.69 94 PRO A N 1
ATOM 750 C CA . PRO A 1 94 ? 5.540 2.690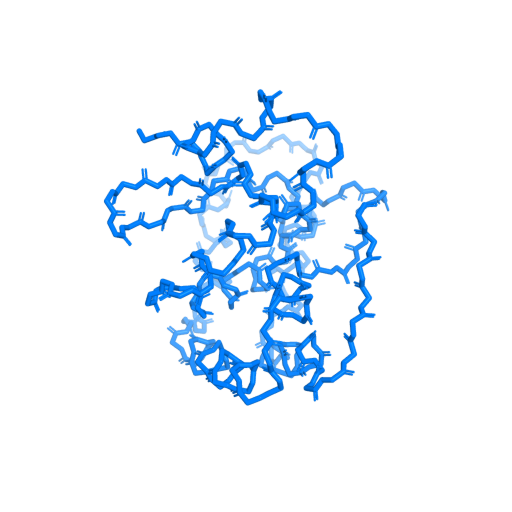 17.217 1.00 87.69 94 PRO A CA 1
ATOM 751 C C . PRO A 1 94 ? 6.259 1.336 17.079 1.00 87.69 94 PRO A C 1
ATOM 753 O O . PRO A 1 94 ? 6.949 1.085 16.091 1.00 87.69 94 PRO A O 1
ATOM 756 N N . ALA A 1 95 ? 6.054 0.415 18.028 1.00 88.12 95 ALA A N 1
ATOM 757 C CA . ALA A 1 95 ? 6.624 -0.931 17.961 1.00 88.12 95 ALA A CA 1
ATOM 758 C C . ALA A 1 95 ? 6.061 -1.752 16.785 1.00 88.12 95 ALA A C 1
ATOM 760 O O . ALA A 1 95 ? 6.822 -2.397 16.061 1.00 88.12 95 ALA A O 1
ATOM 761 N N . ALA A 1 96 ? 4.746 -1.697 16.558 1.00 89.25 96 ALA A N 1
ATOM 762 C CA . ALA A 1 96 ? 4.095 -2.374 15.439 1.00 89.25 96 ALA A CA 1
ATOM 763 C C . ALA A 1 96 ? 4.449 -1.719 14.088 1.00 89.25 96 ALA A C 1
ATOM 765 O O . ALA A 1 96 ? 4.718 -2.427 13.116 1.00 89.25 96 ALA A O 1
ATOM 766 N N . GLN A 1 97 ? 4.570 -0.387 14.036 1.00 91.69 97 GLN A N 1
ATOM 767 C CA . GLN A 1 97 ? 5.074 0.332 12.857 1.00 91.69 97 GLN A CA 1
ATOM 768 C C . GLN A 1 97 ? 6.469 -0.173 12.455 1.00 91.69 97 GLN A C 1
ATOM 770 O O . GLN A 1 97 ? 6.714 -0.469 11.286 1.00 91.69 97 GLN A O 1
ATOM 775 N N . MET A 1 98 ? 7.374 -0.357 13.426 1.00 91.44 98 MET A N 1
ATOM 776 C CA . MET A 1 98 ? 8.717 -0.890 13.173 1.00 91.44 98 MET A CA 1
ATOM 777 C C . MET A 1 98 ? 8.707 -2.323 12.628 1.00 91.44 98 MET A C 1
ATOM 779 O O . MET A 1 98 ? 9.552 -2.657 11.794 1.00 91.44 98 MET A O 1
ATOM 783 N N . GLN A 1 99 ? 7.770 -3.168 13.068 1.00 92.12 99 GLN A N 1
ATOM 784 C CA . GLN A 1 99 ? 7.617 -4.527 12.538 1.00 92.12 99 GLN A CA 1
ATOM 785 C C . GLN A 1 99 ? 7.182 -4.509 11.069 1.00 92.12 99 GLN A C 1
ATOM 787 O O . GLN A 1 99 ? 7.822 -5.162 10.242 1.00 92.12 99 GLN A O 1
ATOM 792 N N . ILE A 1 100 ? 6.161 -3.714 10.730 1.00 94.31 100 ILE A N 1
ATOM 793 C CA . ILE A 1 100 ? 5.706 -3.558 9.343 1.00 94.31 100 ILE A CA 1
ATOM 794 C C . ILE A 1 100 ? 6.816 -2.975 8.470 1.00 94.31 100 ILE A C 1
ATOM 796 O O . ILE A 1 100 ? 7.087 -3.514 7.399 1.00 94.31 100 ILE A O 1
ATOM 800 N N . LYS A 1 101 ? 7.523 -1.944 8.950 1.00 94.69 101 LYS A N 1
ATOM 801 C CA . LYS A 1 101 ? 8.647 -1.327 8.235 1.00 94.69 101 LYS A CA 1
ATOM 802 C C . LYS A 1 101 ? 9.732 -2.338 7.881 1.00 94.69 101 LYS A C 1
ATOM 804 O O . LYS A 1 101 ? 10.117 -2.438 6.722 1.00 94.69 101 LYS A O 1
ATOM 809 N N . ARG A 1 102 ? 10.185 -3.139 8.853 1.00 94.44 102 ARG A N 1
ATOM 810 C CA . ARG A 1 102 ? 11.179 -4.203 8.618 1.00 94.44 102 ARG A CA 1
ATOM 811 C C . ARG A 1 102 ? 10.674 -5.243 7.620 1.00 94.44 102 ARG A C 1
ATOM 813 O O . ARG A 1 102 ? 11.432 -5.669 6.754 1.00 94.44 102 ARG A O 1
ATOM 820 N N . GLY A 1 103 ? 9.407 -5.643 7.733 1.00 95.50 103 GLY A N 1
ATOM 821 C CA . GLY A 1 103 ? 8.781 -6.576 6.797 1.00 95.50 103 GLY A CA 1
ATOM 822 C C . GLY A 1 103 ? 8.739 -6.032 5.369 1.00 95.50 103 GLY A C 1
ATOM 823 O O . GLY A 1 103 ? 9.079 -6.751 4.435 1.00 95.50 103 GLY A O 1
ATOM 824 N N . ALA A 1 104 ? 8.385 -4.758 5.205 1.00 95.81 104 ALA A N 1
ATOM 825 C CA . ALA A 1 104 ? 8.292 -4.104 3.908 1.00 95.81 104 ALA A CA 1
ATOM 826 C C . ALA A 1 104 ? 9.678 -3.909 3.279 1.00 95.81 104 ALA A C 1
ATOM 828 O O . ALA A 1 104 ? 9.874 -4.272 2.125 1.00 95.81 104 ALA A O 1
ATOM 829 N N . VAL A 1 105 ? 10.672 -3.456 4.054 1.00 94.00 105 VAL A N 1
ATOM 830 C CA . VAL A 1 105 ? 12.076 -3.392 3.606 1.00 94.00 105 VAL A CA 1
ATOM 831 C C . VAL A 1 105 ? 12.591 -4.774 3.199 1.00 94.00 105 VAL A C 1
ATOM 833 O O . VAL A 1 105 ? 13.225 -4.915 2.162 1.00 94.00 105 VAL A O 1
ATOM 836 N N . ARG A 1 106 ? 12.285 -5.834 3.956 1.00 94.12 106 ARG A N 1
ATOM 837 C CA . ARG A 1 106 ? 12.655 -7.199 3.553 1.00 94.12 106 ARG A CA 1
ATOM 838 C C . ARG A 1 106 ? 11.944 -7.630 2.268 1.00 94.12 106 ARG A C 1
ATOM 840 O O . ARG A 1 106 ? 12.537 -8.340 1.463 1.00 94.12 106 ARG A O 1
ATOM 847 N N . ALA A 1 107 ? 10.692 -7.224 2.070 1.00 93.88 107 ALA A N 1
ATOM 848 C CA . ALA A 1 107 ? 9.946 -7.546 0.860 1.00 93.88 107 ALA A CA 1
ATOM 849 C C . ALA A 1 107 ? 10.568 -6.900 -0.387 1.00 93.88 107 ALA A C 1
ATOM 851 O O . ALA A 1 107 ? 10.640 -7.569 -1.415 1.00 93.88 107 ALA A O 1
ATOM 852 N N . THR A 1 108 ? 11.107 -5.676 -0.303 1.00 90.62 108 THR A N 1
ATOM 853 C CA . THR A 1 108 ? 11.790 -5.059 -1.458 1.00 90.62 108 THR A CA 1
ATOM 854 C C . THR A 1 108 ? 13.004 -5.862 -1.916 1.00 90.62 108 THR A C 1
ATOM 856 O O . THR A 1 108 ? 13.289 -5.910 -3.106 1.00 90.62 108 THR A O 1
ATOM 859 N N . MET A 1 109 ? 13.683 -6.563 -1.003 1.00 88.31 109 MET A N 1
ATOM 860 C CA . MET A 1 109 ? 14.822 -7.428 -1.336 1.00 88.31 109 MET A CA 1
ATOM 861 C C . MET A 1 109 ? 14.423 -8.672 -2.143 1.00 88.31 109 MET A C 1
ATOM 863 O O . MET A 1 109 ? 15.289 -9.358 -2.676 1.00 88.31 109 MET A O 1
ATOM 867 N N . THR A 1 110 ? 13.127 -8.987 -2.223 1.00 88.44 110 THR A N 1
ATOM 868 C CA . THR A 1 110 ? 12.605 -10.088 -3.051 1.00 88.44 110 THR A CA 1
ATOM 869 C C . THR A 1 110 ? 12.261 -9.649 -4.473 1.00 88.44 110 THR A C 1
ATOM 871 O O . THR A 1 110 ? 11.928 -10.484 -5.312 1.00 88.44 110 THR A O 1
ATOM 874 N N . PHE A 1 111 ? 12.325 -8.346 -4.751 1.00 85.06 111 PHE A N 1
ATOM 875 C CA . PHE A 1 111 ? 11.990 -7.794 -6.053 1.00 85.06 111 PHE A CA 1
ATOM 876 C C . PHE A 1 111 ? 13.121 -8.067 -7.034 1.00 85.06 111 PHE A C 1
ATOM 878 O O . PHE A 1 111 ? 14.291 -7.813 -6.743 1.00 85.06 111 PHE A O 1
ATOM 885 N N . SER A 1 112 ? 12.772 -8.612 -8.198 1.00 82.19 112 SER A N 1
ATOM 886 C CA . SER A 1 112 ? 13.778 -8.949 -9.198 1.00 82.19 112 SER A CA 1
ATOM 887 C C . SER A 1 112 ? 14.386 -7.680 -9.781 1.00 82.19 112 SER A C 1
ATOM 889 O O . SER A 1 112 ? 13.664 -6.785 -10.221 1.00 82.19 112 SER A O 1
ATOM 891 N N . ALA A 1 113 ? 15.715 -7.639 -9.863 1.00 77.25 113 ALA A N 1
ATOM 892 C CA . ALA A 1 113 ? 16.429 -6.595 -10.593 1.00 77.25 113 ALA A CA 1
ATOM 893 C C . ALA A 1 113 ? 16.065 -6.572 -12.094 1.00 77.25 113 ALA A C 1
ATOM 895 O O . ALA A 1 113 ? 16.255 -5.554 -12.753 1.00 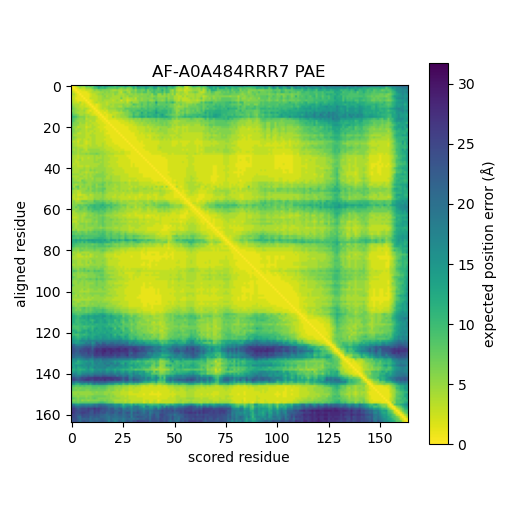77.25 113 ALA A O 1
ATOM 896 N N . ASP A 1 114 ? 15.509 -7.667 -12.627 1.00 81.00 114 ASP A N 1
ATOM 897 C CA . ASP A 1 114 ? 15.038 -7.759 -14.012 1.00 81.00 114 ASP A CA 1
ATOM 898 C C . ASP A 1 114 ? 13.654 -7.144 -14.246 1.00 81.00 114 ASP A C 1
ATOM 900 O O . ASP A 1 114 ? 13.264 -6.963 -15.400 1.00 81.00 114 ASP A O 1
ATOM 904 N N . TRP A 1 115 ? 12.877 -6.837 -13.202 1.00 79.62 115 TRP A N 1
ATOM 905 C CA . TRP A 1 115 ? 11.499 -6.376 -13.387 1.00 79.62 115 TRP A CA 1
ATOM 906 C C . TRP A 1 115 ? 11.359 -5.136 -14.278 1.00 79.62 115 TRP A C 1
ATOM 908 O O . TRP A 1 115 ? 10.482 -5.168 -15.141 1.00 79.62 115 TRP A O 1
ATOM 918 N N . PRO A 1 116 ? 12.198 -4.083 -14.172 1.00 75.94 116 PRO A N 1
ATOM 919 C CA . PRO A 1 116 ? 12.117 -2.947 -15.090 1.00 75.94 116 PRO A CA 1
ATOM 920 C C . PRO A 1 116 ? 12.255 -3.362 -16.558 1.00 75.94 116 PRO A C 1
ATOM 922 O O . PRO A 1 116 ? 11.462 -2.933 -17.396 1.00 75.94 116 PRO A O 1
ATOM 925 N N . ARG A 1 117 ? 13.202 -4.263 -16.856 1.00 77.50 117 ARG A N 1
ATOM 926 C CA . ARG A 1 117 ? 13.405 -4.814 -18.200 1.00 77.50 117 ARG A CA 1
ATOM 927 C C . ARG A 1 117 ? 12.193 -5.628 -18.649 1.00 77.50 117 ARG A C 1
ATOM 929 O O . ARG A 1 117 ? 11.689 -5.402 -19.739 1.00 77.50 117 ARG A O 1
ATOM 936 N N . MET A 1 118 ? 11.676 -6.517 -17.800 1.00 81.44 118 MET A N 1
ATOM 937 C CA . MET A 1 118 ? 10.489 -7.322 -18.121 1.00 81.44 118 MET A CA 1
ATOM 938 C C . MET A 1 118 ? 9.251 -6.458 -18.400 1.00 81.44 118 MET A C 1
ATOM 940 O O . MET A 1 118 ? 8.485 -6.754 -19.315 1.00 81.44 118 MET A O 1
ATOM 944 N N . VAL A 1 119 ? 9.054 -5.382 -17.630 1.00 77.38 119 VAL A N 1
ATOM 945 C CA . VAL A 1 119 ? 7.968 -4.418 -17.854 1.00 77.38 119 VAL A CA 1
ATOM 946 C C . VAL A 1 119 ? 8.168 -3.694 -19.184 1.00 77.38 119 VAL A C 1
ATOM 948 O O . VAL A 1 119 ? 7.221 -3.576 -19.958 1.00 77.38 119 VAL A O 1
ATOM 951 N N . GLN A 1 120 ? 9.390 -3.253 -19.487 1.00 74.62 120 GLN A N 1
ATOM 952 C CA . GLN A 1 120 ? 9.713 -2.611 -20.760 1.00 74.62 120 GLN A CA 1
ATOM 953 C C . GLN A 1 120 ? 9.446 -3.538 -21.956 1.00 74.62 120 GLN A C 1
ATOM 955 O O . GLN A 1 120 ? 8.802 -3.113 -22.918 1.00 74.62 120 GLN A O 1
ATOM 960 N N . ASP A 1 121 ? 9.882 -4.796 -21.871 1.00 79.62 121 ASP A N 1
ATOM 961 C CA . ASP A 1 121 ? 9.666 -5.817 -22.899 1.00 79.62 121 ASP A CA 1
ATOM 962 C C . ASP A 1 121 ? 8.162 -6.053 -23.119 1.00 79.62 121 ASP A C 1
ATOM 964 O O . ASP A 1 121 ? 7.685 -6.037 -24.254 1.00 79.62 121 ASP A O 1
ATOM 968 N N . ALA A 1 122 ? 7.382 -6.183 -22.039 1.00 79.12 122 ALA A N 1
ATOM 969 C CA . ALA A 1 122 ? 5.933 -6.349 -22.120 1.00 79.12 122 ALA A CA 1
ATOM 970 C C . ALA A 1 122 ? 5.242 -5.135 -22.766 1.00 79.12 122 ALA A C 1
ATOM 972 O O . ALA A 1 122 ? 4.406 -5.299 -23.656 1.00 79.12 122 ALA A O 1
ATOM 973 N N . LEU A 1 123 ? 5.613 -3.911 -22.377 1.00 72.62 123 LEU A N 1
ATOM 974 C CA . LEU A 1 123 ? 5.038 -2.683 -22.935 1.00 72.62 123 LEU A CA 1
ATOM 975 C C . LEU A 1 123 ? 5.347 -2.515 -24.428 1.00 72.62 123 LEU A C 1
ATOM 977 O O . LEU A 1 123 ? 4.484 -2.048 -25.169 1.00 72.62 123 LEU A O 1
ATOM 981 N N . ALA A 1 124 ? 6.534 -2.919 -24.888 1.00 73.12 124 ALA A N 1
ATOM 982 C CA . ALA A 1 124 ? 6.913 -2.829 -26.300 1.00 73.12 124 ALA A CA 1
ATOM 983 C C . ALA A 1 124 ? 6.005 -3.662 -27.227 1.00 73.12 124 ALA A C 1
ATOM 985 O O . ALA A 1 124 ? 5.896 -3.359 -28.413 1.00 73.12 124 ALA A O 1
ATOM 986 N N . THR A 1 125 ? 5.337 -4.688 -26.690 1.00 75.75 125 THR A N 1
ATOM 987 C CA . THR A 1 125 ? 4.420 -5.556 -27.448 1.00 75.75 125 THR A CA 1
ATOM 988 C C . THR A 1 125 ? 2.982 -5.040 -27.516 1.00 75.75 125 THR A C 1
ATOM 990 O O . THR A 1 125 ? 2.181 -5.556 -28.297 1.00 75.75 125 THR A O 1
ATOM 993 N N . LEU A 1 126 ? 2.629 -4.026 -26.720 1.00 70.06 126 LEU A N 1
ATOM 994 C CA . LEU A 1 126 ? 1.265 -3.512 -26.646 1.00 70.06 126 LEU A CA 1
ATOM 995 C C . LEU A 1 126 ? 1.034 -2.388 -27.676 1.00 70.06 126 LEU A C 1
ATOM 997 O O . LEU A 1 126 ? 1.898 -1.531 -27.868 1.00 70.06 126 LEU A O 1
ATOM 1001 N N . PRO A 1 127 ? -0.153 -2.312 -28.307 1.00 64.88 127 PRO A N 1
ATOM 1002 C CA . PRO A 1 127 ? -0.537 -1.172 -29.135 1.00 64.88 127 PRO A CA 1
ATOM 1003 C C . PRO A 1 127 ? -0.895 0.023 -28.231 1.00 64.88 127 PRO A C 1
ATOM 1005 O O . PRO A 1 127 ? -2.062 0.269 -27.924 1.00 64.88 127 PRO A O 1
ATOM 1008 N N . ILE A 1 128 ? 0.111 0.743 -27.726 1.00 61.16 128 ILE A N 1
ATOM 1009 C CA . ILE A 1 128 ? -0.095 1.823 -26.748 1.00 61.16 128 ILE A CA 1
ATOM 1010 C C . ILE A 1 128 ? -0.447 3.144 -27.458 1.00 61.16 128 ILE A C 1
ATOM 1012 O O . ILE A 1 128 ? 0.240 3.570 -28.386 1.00 61.16 128 ILE A O 1
ATOM 1016 N N . LYS A 1 129 ? -1.501 3.835 -26.991 1.00 54.25 129 LYS A N 1
ATOM 1017 C CA . LYS A 1 129 ? -1.843 5.203 -27.431 1.00 54.25 129 LYS A CA 1
ATOM 1018 C C . LYS A 1 129 ? -0.723 6.207 -27.065 1.00 54.25 129 LYS A C 1
ATOM 1020 O O . LYS A 1 129 ? -0.143 6.087 -25.984 1.00 54.25 129 LYS A O 1
ATOM 1025 N N . PRO A 1 130 ? -0.439 7.229 -27.896 1.00 48.16 130 PRO A N 1
ATOM 1026 C CA . PRO A 1 130 ? 0.591 8.235 -27.605 1.00 48.16 130 PRO A CA 1
ATOM 1027 C C . PRO A 1 130 ? 0.292 9.001 -26.297 1.00 48.16 130 PRO A C 1
ATOM 1029 O O . PRO A 1 130 ? -0.848 9.406 -26.089 1.00 48.16 130 PRO A O 1
ATOM 1032 N N . GLY A 1 131 ? 1.287 9.198 -25.417 1.00 55.38 131 GLY A N 1
ATOM 1033 C CA . GLY A 1 131 ? 1.167 9.999 -24.177 1.00 55.38 131 GLY A CA 1
ATOM 1034 C C . GLY A 1 131 ? 1.752 9.336 -22.919 1.00 55.38 131 GLY A C 1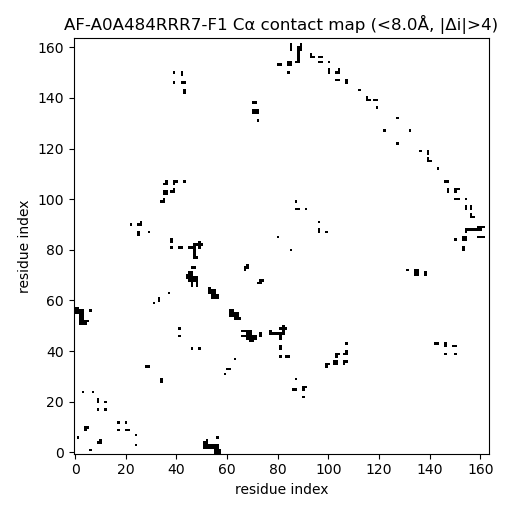
ATOM 1035 O O . GLY A 1 131 ? 2.841 9.694 -22.479 1.00 55.38 131 GLY A O 1
ATOM 1036 N N . LYS A 1 132 ? 1.093 8.299 -22.384 1.00 59.38 132 LYS A N 1
ATOM 1037 C CA . LYS A 1 132 ? 1.567 7.515 -21.215 1.00 59.38 132 LYS A CA 1
ATOM 1038 C C . LYS A 1 132 ? 2.920 6.769 -21.366 1.00 59.38 132 LYS A C 1
ATOM 1040 O O . LYS A 1 132 ? 3.557 6.517 -20.345 1.00 59.38 132 LYS A O 1
ATOM 1045 N N . PRO A 1 133 ? 3.438 6.440 -22.574 1.00 61.38 133 PRO A N 1
ATOM 1046 C CA . PRO A 1 133 ? 4.701 5.702 -22.711 1.00 61.38 133 PRO A CA 1
ATOM 1047 C C . PRO A 1 133 ? 5.960 6.428 -22.223 1.00 61.38 133 PRO A C 1
ATOM 1049 O O . PRO A 1 133 ? 6.990 5.780 -22.059 1.00 61.38 133 PRO A O 1
ATOM 1052 N N . ALA A 1 134 ? 5.949 7.759 -22.092 1.00 65.06 134 ALA A N 1
ATOM 1053 C CA . ALA A 1 134 ? 7.138 8.510 -21.677 1.00 65.06 134 ALA A CA 1
ATOM 1054 C C . ALA A 1 134 ? 7.385 8.389 -20.164 1.00 65.06 134 ALA A C 1
ATOM 1056 O O . ALA A 1 134 ? 8.496 8.049 -19.767 1.00 65.06 134 ALA A O 1
ATOM 1057 N N . ALA A 1 135 ? 6.337 8.556 -19.350 1.00 68.06 135 ALA A N 1
ATOM 1058 C CA . ALA A 1 135 ? 6.402 8.403 -17.895 1.00 68.06 135 ALA A CA 1
ATOM 1059 C C . ALA A 1 135 ? 6.766 6.967 -17.483 1.00 68.06 135 ALA A C 1
ATOM 1061 O O . ALA A 1 135 ? 7.688 6.773 -16.702 1.00 68.06 135 ALA A O 1
ATOM 1062 N N . LEU A 1 136 ? 6.148 5.954 -18.107 1.00 69.56 136 LEU A N 1
ATOM 1063 C CA . LEU A 1 136 ? 6.502 4.542 -17.890 1.00 69.56 136 LEU A CA 1
ATOM 1064 C C . LEU A 1 136 ? 7.972 4.243 -18.223 1.00 69.56 136 LEU A C 1
ATOM 1066 O O . LEU A 1 136 ? 8.654 3.546 -17.470 1.00 69.56 136 LEU A O 1
ATOM 1070 N N . ARG A 1 137 ? 8.481 4.787 -19.339 1.00 66.38 137 ARG A N 1
ATOM 1071 C CA . ARG A 1 137 ? 9.897 4.645 -19.716 1.00 66.38 137 ARG A CA 1
ATOM 1072 C C . ARG A 1 137 ? 10.813 5.338 -18.710 1.00 66.38 137 ARG A C 1
ATOM 1074 O O . ARG A 1 137 ? 11.790 4.732 -18.281 1.00 66.38 137 ARG A O 1
ATOM 1081 N N . GLN A 1 138 ? 10.473 6.549 -18.280 1.00 70.69 138 GLN A N 1
ATOM 1082 C CA . GLN A 1 138 ? 11.227 7.278 -17.262 1.00 70.69 138 GLN A CA 1
ATOM 1083 C C . GLN A 1 138 ? 11.230 6.546 -15.913 1.00 70.69 138 GLN A C 1
ATOM 1085 O O . GLN A 1 138 ? 12.291 6.399 -15.306 1.00 70.69 1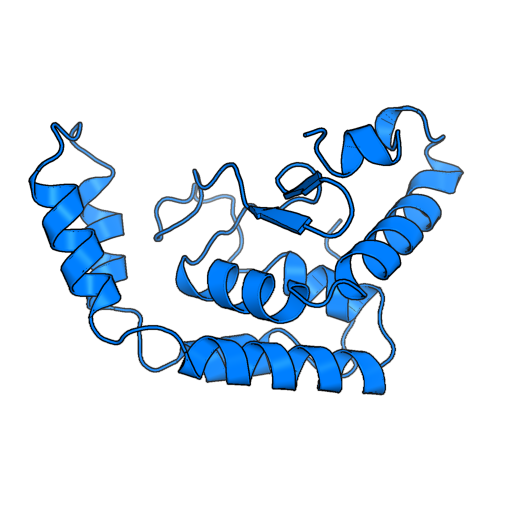38 GLN A O 1
ATOM 1090 N N . TRP A 1 139 ? 10.087 6.024 -15.467 1.00 74.81 139 TRP A N 1
ATOM 1091 C CA . TRP A 1 139 ? 9.981 5.214 -14.253 1.00 74.81 139 TRP A CA 1
ATOM 1092 C C . TRP A 1 139 ? 10.912 3.993 -14.323 1.00 74.81 139 TRP A C 1
ATOM 1094 O O . TRP A 1 139 ? 11.728 3.788 -13.424 1.00 74.81 139 TRP A O 1
ATOM 1104 N N . SER A 1 140 ? 10.880 3.251 -15.441 1.00 68.00 140 SER A N 1
ATOM 1105 C CA . SER A 1 140 ? 11.704 2.042 -15.625 1.00 68.00 140 SER A CA 1
ATOM 1106 C C . SER A 1 140 ? 13.212 2.316 -15.586 1.00 68.00 140 SER A C 1
ATOM 1108 O O . SER A 1 140 ? 13.989 1.452 -15.191 1.00 68.00 140 SER A O 1
ATOM 1110 N N . GLN A 1 141 ? 13.628 3.526 -15.969 1.00 65.62 141 GLN A N 1
ATOM 1111 C CA . GLN A 1 141 ? 15.031 3.943 -16.009 1.00 65.62 141 GLN A CA 1
ATOM 1112 C C . GLN A 1 141 ? 15.514 4.568 -14.694 1.00 65.62 141 GLN A C 1
ATOM 1114 O O . GLN A 1 141 ? 16.717 4.602 -14.448 1.00 65.62 141 GLN A O 1
ATOM 1119 N N . SER A 1 142 ? 14.604 5.084 -13.860 1.00 64.69 142 SER A N 1
ATOM 1120 C CA . SER A 1 142 ? 14.948 5.936 -12.712 1.00 64.69 142 SER A CA 1
ATOM 1121 C C . SER A 1 142 ? 14.787 5.268 -11.347 1.00 64.69 142 SER A C 1
ATOM 1123 O O . SER A 1 142 ? 15.379 5.741 -10.376 1.00 64.69 142 SER A O 1
ATOM 1125 N N . ARG A 1 143 ? 14.024 4.173 -11.230 1.00 63.75 143 ARG A N 1
ATOM 1126 C CA . ARG A 1 143 ? 13.700 3.586 -9.922 1.00 63.75 143 ARG A CA 1
ATOM 1127 C C . ARG A 1 143 ? 14.167 2.151 -9.772 1.00 63.75 143 ARG A C 1
ATOM 1129 O O . ARG A 1 143 ? 13.524 1.226 -10.244 1.00 63.75 143 ARG A O 1
ATOM 1136 N N . HIS A 1 144 ? 15.239 1.971 -9.006 1.00 58.28 144 HIS A N 1
ATOM 1137 C CA . HIS A 1 144 ? 15.517 0.701 -8.331 1.00 58.28 144 HIS A CA 1
ATOM 1138 C C . HIS A 1 144 ? 16.411 0.787 -7.073 1.00 58.28 144 HIS A C 1
ATOM 1140 O O . HIS A 1 144 ? 16.208 -0.050 -6.194 1.00 58.28 144 HIS A O 1
ATOM 1146 N N . PRO A 1 145 ? 17.339 1.754 -6.879 1.00 60.59 145 PRO A N 1
ATOM 1147 C CA . PRO A 1 145 ? 18.242 1.665 -5.725 1.00 60.59 145 PRO A CA 1
ATOM 1148 C C . PRO A 1 145 ? 17.650 2.153 -4.388 1.00 60.59 145 PRO A C 1
ATOM 1150 O O . PRO A 1 145 ? 18.165 1.786 -3.337 1.00 60.59 145 PRO A O 1
ATOM 1153 N N . GLU A 1 146 ? 16.561 2.932 -4.378 1.00 78.31 146 GLU A N 1
ATOM 1154 C CA . GLU A 1 146 ? 16.150 3.681 -3.170 1.00 78.31 146 GLU A CA 1
ATOM 1155 C C . GLU A 1 146 ? 14.852 3.210 -2.497 1.00 78.31 146 GLU A C 1
ATOM 1157 O O . GLU A 1 146 ? 14.409 3.813 -1.524 1.00 78.31 146 GLU A O 1
ATOM 1162 N N . ILE A 1 147 ? 14.205 2.142 -2.968 1.00 86.62 147 ILE A N 1
ATOM 1163 C CA . ILE A 1 147 ? 12.851 1.781 -2.493 1.00 86.62 147 ILE A CA 1
ATOM 1164 C C . ILE A 1 147 ? 12.853 1.407 -1.008 1.00 86.62 147 ILE A C 1
ATOM 1166 O O . ILE A 1 147 ? 11.957 1.813 -0.271 1.00 86.62 147 ILE A O 1
ATOM 1170 N N . ALA A 1 148 ? 13.887 0.700 -0.545 1.00 89.00 148 ALA A N 1
ATOM 1171 C CA . ALA A 1 148 ? 14.067 0.422 0.878 1.00 89.00 148 ALA A CA 1
ATOM 1172 C C . ALA A 1 148 ? 14.171 1.723 1.694 1.00 89.00 148 ALA A C 1
ATOM 1174 O O . ALA A 1 148 ? 13.433 1.893 2.662 1.00 89.00 148 ALA A O 1
ATOM 1175 N N . GLN A 1 149 ? 15.005 2.672 1.251 1.00 89.56 149 GLN A N 1
ATOM 1176 C CA . GLN A 1 149 ? 15.172 3.966 1.917 1.00 89.56 149 GLN A CA 1
ATOM 1177 C C . GLN A 1 149 ? 13.875 4.782 1.916 1.00 89.56 149 GLN A C 1
ATOM 1179 O O . GLN A 1 149 ? 13.522 5.407 2.916 1.00 89.56 149 GLN A O 1
ATOM 1184 N N . ARG A 1 150 ? 13.126 4.755 0.809 1.00 90.31 150 ARG A N 1
ATOM 1185 C CA . ARG A 1 150 ? 11.824 5.419 0.713 1.00 90.31 150 ARG A CA 1
ATOM 1186 C C . ARG A 1 150 ? 10.851 4.846 1.736 1.00 90.31 150 ARG A C 1
ATOM 1188 O O . ARG A 1 150 ? 10.302 5.620 2.511 1.00 90.31 150 ARG A O 1
ATOM 1195 N N . ILE A 1 151 ? 10.701 3.522 1.820 1.00 91.81 151 ILE A N 1
ATOM 1196 C CA . ILE A 1 151 ? 9.856 2.872 2.841 1.00 91.81 151 ILE A CA 1
ATOM 1197 C C . ILE A 1 151 ? 10.294 3.266 4.253 1.00 91.81 151 ILE A C 1
ATOM 1199 O O . ILE A 1 151 ? 9.445 3.558 5.099 1.00 91.81 151 ILE A O 1
ATOM 1203 N N . GLU A 1 152 ? 11.603 3.308 4.509 1.00 91.06 152 GLU A N 1
ATOM 1204 C CA . GLU A 1 152 ? 12.125 3.728 5.807 1.00 91.06 152 GLU A CA 1
ATOM 1205 C C . GLU A 1 152 ? 11.696 5.144 6.185 1.00 91.06 152 GLU A C 1
ATOM 1207 O O . GLU A 1 152 ? 11.304 5.378 7.331 1.00 91.06 152 GLU A O 1
ATOM 1212 N N . ASN A 1 153 ? 11.708 6.052 5.210 1.00 89.94 153 ASN A N 1
ATOM 1213 C CA . ASN A 1 153 ? 11.309 7.442 5.387 1.00 89.94 153 ASN A CA 1
ATOM 1214 C C . ASN A 1 153 ? 9.782 7.599 5.497 1.00 89.94 153 ASN A C 1
ATOM 1216 O O . ASN A 1 153 ? 9.313 8.476 6.221 1.00 89.94 153 ASN A O 1
ATOM 1220 N N . ARG A 1 154 ? 8.995 6.750 4.814 1.00 90.94 154 ARG A N 1
ATOM 1221 C CA . ARG A 1 154 ? 7.521 6.784 4.864 1.00 90.94 154 ARG A CA 1
ATOM 1222 C C . ARG A 1 154 ? 6.962 6.344 6.213 1.00 90.94 154 ARG A C 1
ATOM 1224 O O . ARG A 1 154 ? 5.942 6.879 6.638 1.00 90.94 154 ARG A O 1
ATOM 1231 N N . ILE A 1 155 ? 7.589 5.366 6.867 1.00 88.19 155 ILE A N 1
ATOM 1232 C CA . ILE A 1 155 ? 7.138 4.842 8.163 1.00 88.19 155 ILE A CA 1
ATOM 1233 C C . ILE A 1 155 ? 8.024 5.420 9.266 1.00 88.19 155 ILE A C 1
ATOM 1235 O O . ILE A 1 155 ? 8.980 4.805 9.761 1.00 88.19 155 ILE A O 1
ATOM 1239 N N . SER A 1 156 ? 7.702 6.654 9.633 1.00 69.62 156 SER A N 1
ATOM 1240 C CA . SER A 1 156 ? 8.314 7.364 10.746 1.00 69.62 156 SER A CA 1
ATOM 1241 C C . SER A 1 156 ? 7.726 6.783 12.029 1.00 69.62 156 SER A C 1
ATOM 1243 O O . SER A 1 156 ? 6.529 6.921 12.250 1.00 69.62 156 SER A O 1
ATOM 1245 N N . GLY A 1 157 ? 8.542 6.121 12.855 1.00 57.75 157 GLY A N 1
ATOM 1246 C CA . GLY A 1 157 ? 8.128 5.439 14.092 1.00 57.75 157 GLY A CA 1
ATOM 1247 C C . GLY A 1 157 ? 7.590 6.372 15.190 1.00 57.75 157 GLY A C 1
ATOM 1248 O O . GLY A 1 157 ? 8.129 6.362 16.293 1.00 57.75 157 GLY A O 1
ATOM 1249 N N . GLY A 1 158 ? 6.585 7.200 14.886 1.00 49.06 158 GLY A N 1
ATOM 1250 C CA . GLY A 1 158 ? 6.040 8.230 15.768 1.00 49.06 158 GLY A CA 1
ATOM 1251 C C . GLY A 1 158 ? 5.513 9.525 15.123 1.00 49.06 158 GLY A C 1
ATOM 1252 O O . GLY A 1 158 ? 5.273 10.458 15.881 1.00 49.06 158 GLY A O 1
ATOM 1253 N N . GLN A 1 159 ? 5.325 9.647 13.796 1.00 43.94 159 GLN A N 1
ATOM 1254 C CA . GLN A 1 159 ? 4.696 10.853 13.208 1.00 43.94 159 GLN A CA 1
ATOM 1255 C C . GLN A 1 159 ? 3.409 10.533 12.435 1.00 43.94 159 GLN A C 1
ATOM 1257 O O . GLN A 1 159 ? 3.420 10.013 11.320 1.00 43.94 159 GLN A O 1
ATOM 1262 N N . THR A 1 160 ? 2.284 10.871 13.059 1.00 42.38 160 THR A N 1
ATOM 1263 C CA . THR A 1 160 ? 0.931 10.855 12.502 1.00 42.38 160 THR A CA 1
ATOM 1264 C C . THR A 1 160 ? 0.721 12.102 11.646 1.00 42.38 160 THR A C 1
ATOM 1266 O O . THR A 1 160 ? 0.564 13.189 12.185 1.00 42.38 160 THR A O 1
ATOM 1269 N N . ASN A 1 161 ? 0.662 11.957 10.324 1.00 40.22 161 ASN A N 1
ATOM 1270 C CA . ASN A 1 161 ? 0.041 12.956 9.453 1.00 40.22 161 ASN A CA 1
ATOM 1271 C C . ASN A 1 161 ? -1.032 12.245 8.628 1.00 40.22 161 ASN A C 1
ATOM 1273 O O . ASN A 1 161 ? -0.737 11.609 7.617 1.00 40.22 161 ASN A O 1
ATOM 1277 N N . LEU A 1 162 ? -2.275 12.317 9.104 1.00 42.81 162 LEU A N 1
ATOM 1278 C CA . LEU A 1 162 ? -3.443 12.057 8.274 1.00 42.81 162 LEU A CA 1
ATOM 1279 C C . LEU A 1 162 ? -3.753 13.347 7.512 1.00 42.81 162 LEU A C 1
ATOM 1281 O O . LEU A 1 162 ? -4.141 14.340 8.120 1.00 42.81 162 LEU A O 1
ATOM 1285 N N . ALA A 1 163 ? -3.606 13.313 6.192 1.00 38.47 163 ALA A N 1
ATOM 1286 C CA . ALA A 1 163 ? -4.530 14.032 5.329 1.00 38.47 163 ALA A CA 1
ATOM 1287 C C . ALA A 1 163 ? -5.601 13.000 4.954 1.00 38.47 163 ALA A C 1
ATOM 1289 O O . ALA A 1 163 ? -5.327 12.102 4.157 1.00 38.47 163 ALA A O 1
ATOM 1290 N N . LEU A 1 164 ? -6.735 13.043 5.660 1.00 39.47 164 LEU A N 1
ATOM 1291 C CA . LEU A 1 164 ? -7.966 12.374 5.231 1.00 39.47 164 LEU A CA 1
ATOM 1292 C C . LEU A 1 164 ? -8.578 13.179 4.087 1.00 39.47 164 LEU A C 1
ATOM 1294 O O . LEU A 1 164 ? -8.622 14.422 4.236 1.00 39.47 164 LEU A O 1
#

Mean predicted aligned error: 7.36 Å

Solvent-accessible surface area (backbone atoms only — not comparable to full-atom values): 9397 Å² total; per-residue (Å²): 113,52,30,47,40,66,70,68,44,51,91,77,44,58,78,94,47,38,65,62,50,49,48,51,52,46,49,56,54,66,66,36,89,60,36,26,43,53,44,32,48,39,56,70,41,44,30,44,60,58,47,64,66,34,29,33,43,53,95,89,46,74,43,83,48,79,67,72,30,21,38,67,50,48,64,91,86,55,61,98,49,53,50,59,36,45,46,38,38,68,63,43,55,47,70,55,34,50,52,43,46,54,45,15,42,55,40,49,74,70,57,61,88,57,47,47,57,56,51,50,58,56,54,72,74,49,96,73,72,93,72,67,64,58,37,42,51,51,37,50,74,70,67,75,92,54,59,49,60,49,50,55,66,57,50,43,70,80,58,71,70,82,86,127

Sequence (164 aa):
MPDLSRRFKIENIPPAAQQAAFATVATWITSRRQFPTMLAWDEWINNRDRGIQNLLIDGEDCALVDHQQAFDCHDEDYTDVNKLAQLVNATLSPAAQMQIKRGAVRATMTFSADWPRMVQDALATLPIKPGKPAALRQWSQSRHPEIAQRIENRISGGQTNLAL

Secondary structure (DSSP, 8-state):
--BHHHHTTGGGS-HHHHHHHHHHHHHHHHTSTTHHHHHHHHHHTT-S---GGGEEEETTEEEE---TT-TT---TT--S--HHHHHHHHHS-HHHHHHHHHHHHHHHTTS-TTHHHHHHHHHHTS-PPSSTHHHHHHHHHH-SSSHHHHHHHHS-TT------

pLDDT: mean 81.1, std 12.55, range [38.47, 95.81]

Organism: NCBI:txid1297885

Nearest PDB structures (foldseek):
  6rxt-assembly1_UJ  TM=3.876E-01  e=4.040E+00  Thermochaetoides thermophila
  5wyl-assembly1_A  TM=3.874E-01  e=5.763E+00  Thermochaetoides thermophila DSM 1495

Foldseek 3Di:
DAQLCVVLVLVPDPPVCSVVSLLVSLVVLLPQPCLLLVLLVCLLQQQLDDDSNQWDDDPRDIDGHDRCRTLVNHDPPRDSARVNLLSLQAHHALVSLVVSLVSNLVSLVVDDPCVLVVVVVVVVPDPDDPDVPVSNNCSSVPDDPCSNVVSVVSSDSHDNDDPD

Radius of gyration: 16.54 Å; Cα contacts (8 Å, |Δi|>4): 190; chains: 1; bounding box: 42×31×47 Å